Protein AF-A0A1F3XSH8-F1 (afdb_monomer)

Nearest PDB structures (foldseek):
  2hwj-assembly1_B  TM=8.727E-01  e=3.799E-05  Agrobacterium fabrum str. C58
  2hwj-assembly1_A  TM=8.699E-01  e=3.799E-05  Agrobacterium fabrum str. C58
  2hwj-assembly1_D  TM=8.704E-01  e=6.171E-05  Agrobacterium fabrum str. C58
  2hwj-assembly2_E  TM=8.698E-01  e=7.402E-05  Agrobacterium fabrum str. C58

pLDDT: mean 81.02, std 14.42, ra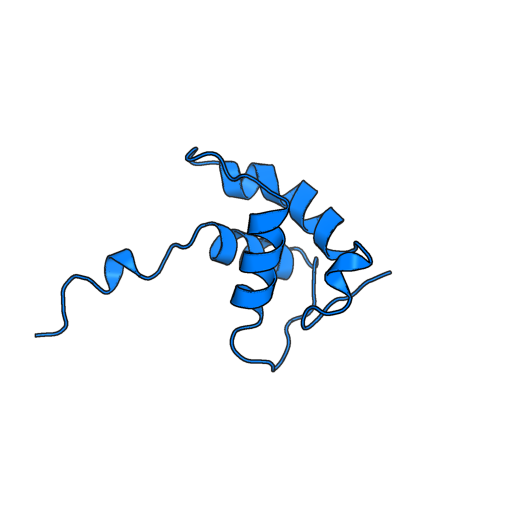nge [39.94, 92.5]

Secondary structure (DSSP, 8-state):
---TTSTTSS--HHHHHHHHHHHTTSS---SSTTHHHHHHHHHHHH----SSTTHHHHHHHHHHHHTTSGGGTTSTT----

Foldseek 3Di:
DPDPCPVVVPCPVLLVLLVVLCVVPLFDDDPDPPLSVVLSVQCVVVADQDPDPCSSVVCNVVSSVVLQDPVVVPGPRRPHD

Structure (mmCIF, N/CA/C/O backbone):
data_AF-A0A1F3XSH8-F1
#
_entry.id   AF-A0A1F3XSH8-F1
#
loop_
_atom_site.group_PDB
_atom_site.id
_atom_site.type_symbol
_atom_site.label_atom_id
_atom_site.label_alt_id
_atom_site.label_comp_id
_atom_site.label_asym_id
_atom_site.label_entity_id
_atom_site.label_seq_id
_atom_site.pdbx_PDB_ins_code
_atom_site.Cartn_x
_atom_site.Cartn_y
_atom_site.Cartn_z
_atom_site.occupancy
_atom_site.B_iso_or_equiv
_atom_site.auth_seq_id
_atom_site.auth_comp_id
_atom_site.auth_asym_id
_atom_site.auth_atom_id
_atom_site.pdbx_PDB_model_num
ATOM 1 N N . MET A 1 1 ? 19.194 -16.102 -26.386 1.00 39.94 1 MET A N 1
ATOM 2 C CA . MET A 1 1 ? 19.421 -14.729 -25.890 1.00 39.94 1 MET A CA 1
ATOM 3 C C . MET A 1 1 ? 18.189 -14.307 -25.106 1.00 39.94 1 MET A C 1
ATOM 5 O O . MET A 1 1 ? 17.135 -14.127 -25.697 1.00 39.94 1 MET A O 1
ATOM 9 N N . LEU A 1 2 ? 18.287 -14.266 -23.776 1.00 50.69 2 LEU A N 1
ATOM 10 C CA . LEU A 1 2 ? 17.258 -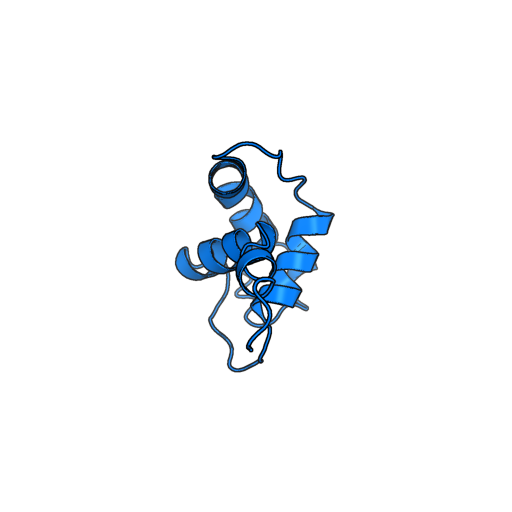13.654 -22.930 1.00 50.69 2 LEU A CA 1
ATOM 11 C C . LEU A 1 2 ? 17.411 -12.134 -23.070 1.00 50.69 2 LEU A C 1
ATOM 13 O O . LEU A 1 2 ? 18.544 -11.660 -23.000 1.00 50.69 2 LEU A O 1
ATOM 17 N N . PRO A 1 3 ? 16.340 -11.367 -23.316 1.00 48.53 3 PRO A N 1
ATOM 18 C CA . PRO A 1 3 ? 16.495 -9.957 -23.624 1.00 48.53 3 PRO A CA 1
ATOM 19 C C . PRO A 1 3 ? 17.046 -9.220 -22.400 1.00 48.53 3 PRO A C 1
ATOM 21 O O . PRO A 1 3 ? 16.529 -9.353 -21.289 1.00 48.53 3 PRO A O 1
ATOM 24 N N . GLU A 1 4 ? 18.045 -8.366 -22.622 1.00 47.88 4 GLU A N 1
ATOM 25 C CA . GLU A 1 4 ? 18.681 -7.470 -21.638 1.00 47.88 4 GLU A CA 1
ATOM 26 C C . GLU A 1 4 ? 17.711 -6.439 -21.011 1.00 47.88 4 GLU A C 1
ATOM 28 O O . GLU A 1 4 ? 18.106 -5.560 -20.250 1.00 47.88 4 GLU A O 1
ATOM 33 N N . LYS A 1 5 ? 16.406 -6.567 -21.282 1.00 46.09 5 LYS A N 1
ATOM 34 C CA . LYS A 1 5 ? 15.319 -5.725 -20.773 1.00 46.09 5 LYS A CA 1
ATOM 35 C C . LYS A 1 5 ? 14.572 -6.306 -19.568 1.00 46.09 5 LYS A C 1
ATOM 37 O O . LYS A 1 5 ? 13.628 -5.680 -19.101 1.00 46.09 5 LYS A O 1
ATOM 42 N N . ILE A 1 6 ? 14.982 -7.448 -19.006 1.00 49.50 6 ILE A N 1
ATOM 43 C CA . ILE A 1 6 ? 14.368 -7.943 -17.753 1.00 49.50 6 ILE A CA 1
ATOM 44 C C . ILE A 1 6 ? 14.789 -7.074 -16.548 1.00 49.50 6 ILE A C 1
ATOM 46 O O . ILE A 1 6 ? 14.017 -6.914 -15.605 1.00 49.50 6 ILE A O 1
ATOM 50 N N . LYS A 1 7 ? 15.960 -6.418 -16.600 1.00 44.28 7 LYS A N 1
ATOM 51 C CA . LYS A 1 7 ? 16.443 -5.534 -15.521 1.00 44.28 7 LYS A CA 1
ATOM 52 C C . LYS A 1 7 ? 15.671 -4.217 -15.377 1.00 44.28 7 LYS A C 1
ATOM 54 O O . LYS A 1 7 ? 15.672 -3.652 -14.293 1.00 44.28 7 LYS A O 1
ATOM 59 N N . MET A 1 8 ? 14.981 -3.748 -16.418 1.00 44.69 8 MET A N 1
ATOM 60 C CA . MET A 1 8 ? 14.115 -2.559 -16.327 1.00 44.69 8 MET A CA 1
ATOM 61 C C . MET A 1 8 ? 12.692 -2.888 -15.847 1.00 44.69 8 MET A C 1
ATOM 63 O O . MET A 1 8 ? 11.909 -1.978 -15.597 1.00 44.69 8 MET A O 1
ATOM 67 N N . LEU A 1 9 ? 12.348 -4.175 -15.708 1.00 47.16 9 LEU A N 1
ATOM 68 C CA . LEU A 1 9 ? 10.987 -4.624 -15.407 1.00 47.16 9 LEU A CA 1
ATOM 69 C C . LEU A 1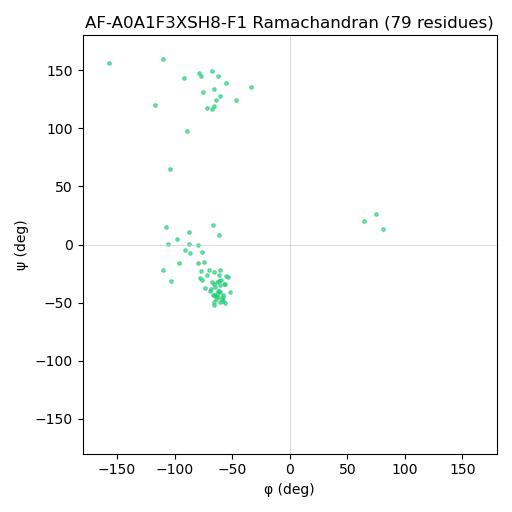 9 ? 10.693 -4.773 -13.899 1.00 47.16 9 LEU A C 1
ATOM 71 O O . LEU A 1 9 ? 9.561 -5.093 -13.547 1.00 47.16 9 LEU A O 1
ATOM 75 N N . GLN A 1 10 ? 11.672 -4.598 -12.998 1.00 52.50 10 GLN A N 1
ATOM 76 C CA . GLN A 1 10 ? 11.520 -5.073 -11.609 1.00 52.50 10 GLN A CA 1
ATOM 77 C C . GLN A 1 10 ? 11.377 -4.029 -10.494 1.00 52.50 10 GLN A C 1
ATOM 79 O O . GLN A 1 10 ? 10.756 -4.371 -9.490 1.00 52.50 10 GLN A O 1
ATOM 84 N N . ASP A 1 11 ? 11.809 -2.777 -10.646 1.00 61.47 11 ASP A N 1
ATOM 85 C CA . ASP A 1 11 ? 11.679 -1.781 -9.567 1.00 61.47 11 ASP A CA 1
ATOM 86 C C . ASP A 1 11 ? 10.545 -0.785 -9.835 1.00 61.47 11 ASP A C 1
ATOM 88 O O . ASP A 1 11 ? 10.760 0.414 -10.010 1.00 61.47 11 ASP A O 1
ATOM 92 N N . ASP A 1 12 ? 9.300 -1.273 -9.862 1.00 76.50 12 ASP A N 1
ATOM 93 C CA . ASP A 1 12 ? 8.175 -0.358 -9.665 1.00 76.50 12 ASP A CA 1
ATOM 94 C C . ASP A 1 12 ? 8.226 0.143 -8.205 1.00 76.50 12 ASP A C 1
ATOM 96 O O . ASP A 1 12 ? 8.100 -0.658 -7.269 1.00 76.50 12 ASP A O 1
ATOM 100 N N . PRO A 1 13 ? 8.426 1.452 -7.968 1.00 84.56 13 PRO A N 1
ATOM 101 C CA . PRO A 1 13 ? 8.671 1.969 -6.625 1.00 84.56 13 PRO A CA 1
ATOM 102 C C . PRO A 1 13 ? 7.448 1.805 -5.711 1.00 84.56 13 PRO A C 1
ATOM 104 O O . PRO A 1 13 ? 7.596 1.706 -4.492 1.00 84.56 13 PRO A O 1
ATOM 107 N N . TYR A 1 14 ? 6.241 1.703 -6.280 1.00 87.12 14 TYR A N 1
ATOM 108 C CA . TYR A 1 14 ? 5.021 1.416 -5.529 1.00 87.12 14 TYR A CA 1
ATOM 109 C C . TYR A 1 14 ? 4.917 -0.052 -5.131 1.00 87.12 14 TYR A C 1
ATOM 111 O O . TYR A 1 14 ? 4.362 -0.357 -4.076 1.00 87.12 14 TYR A O 1
ATOM 119 N N . ARG A 1 15 ? 5.474 -0.971 -5.923 1.00 87.25 15 ARG A N 1
ATOM 120 C CA . ARG A 1 15 ? 5.607 -2.378 -5.534 1.00 87.25 15 ARG A CA 1
ATOM 121 C C . ARG A 1 15 ? 6.567 -2.534 -4.356 1.00 87.25 15 ARG A C 1
ATOM 123 O O . ARG A 1 15 ? 6.230 -3.218 -3.391 1.00 87.25 15 ARG A O 1
ATOM 130 N N . SER A 1 16 ? 7.702 -1.837 -4.388 1.00 87.88 16 SER A N 1
ATOM 131 C CA . SER A 1 16 ? 8.644 -1.777 -3.263 1.00 87.88 16 SER A CA 1
ATOM 132 C C . SER A 1 16 ? 8.008 -1.143 -2.017 1.00 87.88 16 SER A C 1
ATOM 134 O O . SER A 1 16 ? 8.171 -1.662 -0.911 1.00 87.88 16 SER A O 1
ATOM 136 N N . LEU A 1 17 ? 7.197 -0.090 -2.187 1.00 90.12 17 LEU A N 1
ATOM 137 C CA . LEU A 1 17 ? 6.388 0.492 -1.110 1.00 90.12 17 LEU A CA 1
ATOM 138 C C . LEU A 1 17 ? 5.387 -0.521 -0.538 1.00 90.12 17 LEU A C 1
ATOM 140 O O . LEU A 1 17 ? 5.339 -0.717 0.672 1.00 90.12 17 LEU A O 1
ATOM 144 N N . ALA A 1 18 ? 4.626 -1.210 -1.390 1.00 90.56 18 ALA A N 1
ATOM 145 C CA . ALA A 1 18 ? 3.646 -2.203 -0.963 1.00 90.56 18 ALA A CA 1
ATOM 146 C C . ALA A 1 18 ? 4.301 -3.351 -0.189 1.00 90.56 18 ALA A C 1
ATOM 148 O O . ALA A 1 18 ? 3.768 -3.788 0.833 1.00 90.56 18 ALA A O 1
ATOM 149 N N . TRP A 1 19 ? 5.467 -3.819 -0.633 1.00 89.06 19 TRP A N 1
ATOM 150 C CA . TRP A 1 19 ? 6.233 -4.831 0.087 1.00 89.06 19 TRP A CA 1
ATOM 151 C C . TRP A 1 19 ? 6.700 -4.332 1.460 1.00 89.06 19 TRP A C 1
ATOM 153 O O . TRP A 1 19 ? 6.589 -5.063 2.447 1.00 89.06 19 TRP A O 1
ATOM 163 N N . LEU A 1 20 ? 7.174 -3.083 1.552 1.00 90.25 20 LEU A N 1
ATOM 164 C CA . LEU A 1 20 ? 7.572 -2.471 2.822 1.00 90.25 20 LEU A CA 1
ATOM 165 C C . LEU A 1 20 ? 6.391 -2.315 3.775 1.00 90.25 20 LEU A C 1
ATOM 167 O O . LEU A 1 20 ? 6.526 -2.666 4.944 1.00 90.25 20 LEU A O 1
ATOM 171 N N . VAL A 1 21 ? 5.235 -1.853 3.298 1.00 91.81 21 VAL A N 1
ATOM 172 C CA . VAL A 1 21 ? 4.016 -1.750 4.112 1.00 91.81 21 VAL A CA 1
ATOM 173 C C . VAL A 1 21 ? 3.643 -3.121 4.672 1.00 91.81 21 VAL A C 1
ATOM 175 O O . VAL A 1 21 ? 3.424 -3.248 5.872 1.00 91.81 21 VAL A O 1
ATOM 178 N N . ARG A 1 22 ? 3.682 -4.178 3.848 1.00 90.69 22 ARG A N 1
ATOM 179 C CA . ARG A 1 22 ? 3.470 -5.558 4.313 1.00 90.69 22 ARG A CA 1
ATOM 180 C C . ARG A 1 22 ? 4.467 -5.955 5.397 1.00 90.69 22 ARG A C 1
ATOM 182 O O . ARG A 1 22 ? 4.083 -6.505 6.423 1.00 90.69 22 ARG A O 1
ATOM 189 N N . LYS A 1 23 ? 5.757 -5.693 5.163 1.00 90.06 23 LYS A N 1
ATOM 190 C CA . LYS A 1 23 ? 6.841 -6.036 6.093 1.00 90.06 23 LYS A CA 1
ATOM 191 C C . LYS A 1 23 ? 6.710 -5.297 7.429 1.00 90.06 23 LYS A C 1
ATOM 193 O O . LYS A 1 23 ? 7.058 -5.866 8.454 1.00 90.06 23 LYS A O 1
ATOM 198 N N . ASN A 1 24 ? 6.178 -4.077 7.414 1.00 90.12 24 ASN A N 1
ATOM 199 C CA . ASN A 1 24 ? 5.886 -3.271 8.603 1.00 90.12 24 ASN A CA 1
ATOM 200 C C . ASN A 1 24 ? 4.490 -3.548 9.193 1.00 90.12 24 ASN A C 1
ATOM 202 O O . ASN A 1 24 ? 4.035 -2.815 10.065 1.00 90.12 24 ASN A O 1
ATOM 206 N N . GLY A 1 25 ? 3.797 -4.595 8.730 1.00 88.44 25 GLY A N 1
ATOM 207 C CA . GLY A 1 25 ? 2.518 -5.015 9.295 1.00 88.44 25 GLY A CA 1
ATOM 208 C C . GLY A 1 25 ? 1.331 -4.129 8.920 1.00 88.44 25 GLY A C 1
ATOM 209 O O . GLY A 1 25 ? 0.372 -4.084 9.676 1.00 88.44 25 GLY A O 1
ATOM 210 N N . GLY A 1 26 ? 1.372 -3.428 7.783 1.00 87.06 26 GLY A N 1
ATOM 211 C CA . GLY A 1 26 ? 0.236 -2.657 7.263 1.00 87.06 26 GLY A CA 1
ATOM 212 C C . GLY A 1 26 ? -0.850 -3.507 6.603 1.00 87.06 26 GLY A C 1
ATOM 213 O O . GLY A 1 26 ? -1.994 -3.082 6.533 1.00 87.06 26 GLY A O 1
ATOM 214 N N . TYR A 1 27 ? -0.514 -4.715 6.143 1.00 88.44 27 TYR A N 1
ATOM 215 C CA . TYR A 1 27 ? -1.481 -5.715 5.686 1.00 88.44 27 TYR A CA 1
ATOM 216 C C . TYR A 1 27 ? -0.881 -7.126 5.765 1.00 88.44 27 TYR A C 1
ATOM 218 O O . TYR A 1 27 ? 0.340 -7.312 5.767 1.00 88.44 27 TYR A O 1
ATOM 226 N N . LYS A 1 28 ? -1.738 -8.146 5.852 1.00 88.06 28 LYS A N 1
ATOM 227 C CA . LYS A 1 28 ? -1.349 -9.554 5.977 1.00 88.06 28 LYS A CA 1
ATOM 228 C C . LYS A 1 28 ? -0.887 -10.115 4.640 1.00 88.06 28 LYS A C 1
ATOM 230 O O . LYS A 1 28 ? -1.426 -9.815 3.576 1.00 88.06 28 LYS A O 1
ATOM 235 N N . LYS A 1 29 ? 0.094 -11.016 4.704 1.00 83.31 29 LYS A N 1
ATOM 236 C CA . LYS A 1 29 ? 0.439 -11.860 3.559 1.00 83.31 29 LYS A CA 1
ATOM 237 C C . LYS A 1 29 ? -0.789 -12.690 3.185 1.00 83.31 29 LYS A C 1
ATOM 239 O O . LYS A 1 29 ? -1.350 -13.374 4.034 1.00 83.31 29 LYS A O 1
ATOM 244 N N . THR A 1 30 ? -1.171 -12.647 1.914 1.00 79.94 30 THR A N 1
ATOM 245 C CA . THR A 1 30 ? -2.262 -13.469 1.383 1.00 79.94 30 THR A CA 1
ATOM 246 C C . THR A 1 30 ? -1.726 -14.542 0.452 1.00 79.94 30 THR A C 1
ATOM 248 O O . THR A 1 30 ? -0.625 -14.409 -0.085 1.00 79.94 30 THR A O 1
ATOM 251 N N . ALA A 1 31 ? -2.526 -15.585 0.242 1.00 79.75 31 ALA A N 1
ATOM 252 C CA . ALA A 1 31 ? -2.296 -16.564 -0.815 1.00 79.75 31 ALA A CA 1
ATOM 253 C C . ALA A 1 31 ? -2.679 -16.030 -2.210 1.00 79.75 31 ALA A C 1
ATOM 255 O O . ALA A 1 31 ? -2.428 -16.702 -3.205 1.00 79.75 31 ALA A O 1
ATOM 256 N N . ILE A 1 32 ? -3.278 -14.831 -2.297 1.00 78.62 32 ILE A N 1
ATOM 257 C CA . ILE A 1 32 ? -3.712 -14.247 -3.565 1.00 78.62 32 ILE A CA 1
ATOM 258 C C . ILE A 1 32 ? -2.464 -13.810 -4.343 1.00 78.62 32 ILE A C 1
ATOM 260 O O . ILE A 1 32 ? -1.726 -12.926 -3.883 1.00 78.62 32 ILE A O 1
ATOM 264 N N . PRO A 1 33 ? -2.216 -14.390 -5.529 1.00 76.75 33 PRO A N 1
ATOM 265 C CA . PRO A 1 33 ? -1.101 -13.976 -6.358 1.00 76.75 33 PRO A CA 1
ATOM 266 C C . PRO A 1 33 ? -1.292 -12.512 -6.772 1.00 76.75 33 PRO A C 1
ATOM 268 O O . PRO A 1 33 ? -2.409 -12.038 -6.974 1.00 76.75 33 PRO A O 1
ATOM 271 N N . PHE A 1 34 ? -0.187 -11.776 -6.879 1.00 73.12 34 PHE A N 1
ATOM 272 C CA . PHE A 1 34 ? -0.180 -10.359 -7.263 1.00 73.12 34 PHE A CA 1
ATOM 273 C C . PHE A 1 34 ? -0.870 -9.396 -6.276 1.00 73.12 34 PHE A C 1
ATOM 275 O O . PHE A 1 34 ? -1.192 -8.266 -6.647 1.00 73.12 34 PHE A O 1
ATOM 282 N N . ALA A 1 35 ? -1.047 -9.777 -5.004 1.00 83.25 35 ALA A N 1
ATOM 283 C CA . ALA A 1 35 ? -1.569 -8.874 -3.971 1.00 83.25 35 ALA A CA 1
ATOM 284 C C . ALA A 1 35 ? -0.801 -7.537 -3.907 1.00 83.25 35 ALA A C 1
ATOM 286 O O . ALA A 1 35 ? -1.410 -6.472 -3.847 1.00 83.25 35 ALA A O 1
ATOM 287 N N . GLU A 1 36 ? 0.527 -7.584 -4.030 1.00 82.62 36 GLU A N 1
ATOM 288 C CA . GLU A 1 36 ? 1.407 -6.407 -4.042 1.00 82.62 36 GLU A CA 1
ATOM 289 C C . GLU A 1 36 ? 1.086 -5.433 -5.186 1.00 82.62 36 GLU A C 1
ATOM 291 O O . GLU A 1 36 ? 1.240 -4.230 -5.014 1.00 82.62 36 GLU A O 1
ATOM 296 N N . PHE A 1 37 ? 0.591 -5.920 -6.331 1.00 86.44 37 PHE A N 1
ATOM 297 C CA . PHE A 1 37 ? 0.199 -5.064 -7.456 1.00 86.44 37 PHE A CA 1
ATOM 298 C C . PHE A 1 37 ? -1.102 -4.312 -7.174 1.00 86.44 37 PHE A C 1
ATOM 300 O O . PHE A 1 37 ? -1.233 -3.146 -7.551 1.00 86.44 37 PHE A O 1
ATOM 307 N N . LYS A 1 38 ? -2.060 -4.950 -6.488 1.00 89.56 38 LYS A N 1
ATOM 308 C CA . LYS A 1 38 ? -3.300 -4.283 -6.060 1.00 89.56 38 LYS A CA 1
ATOM 309 C C . LYS A 1 38 ? -2.987 -3.165 -5.064 1.0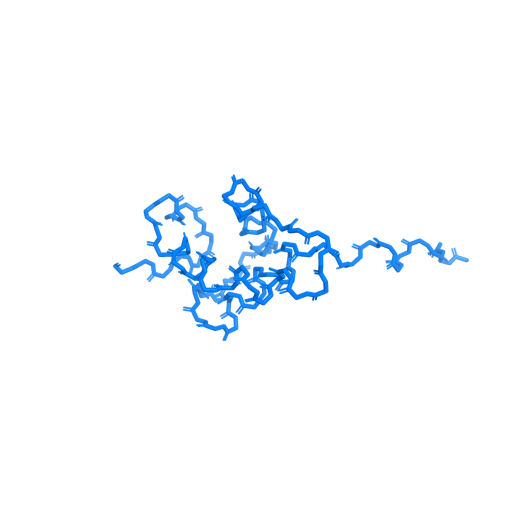0 89.56 38 LYS A C 1
ATOM 311 O O . LYS A 1 38 ? -3.433 -2.035 -5.260 1.00 89.56 38 LYS A O 1
ATOM 316 N N . TRP A 1 39 ? -2.148 -3.462 -4.072 1.00 91.38 39 TRP A N 1
ATOM 317 C CA . TRP A 1 39 ? -1.659 -2.488 -3.095 1.00 91.38 39 TRP A CA 1
ATOM 318 C C . TRP A 1 39 ? -0.845 -1.361 -3.746 1.00 91.38 39 TRP A C 1
ATOM 320 O O . TRP A 1 39 ? -1.113 -0.190 -3.496 1.00 91.38 39 TRP A O 1
ATOM 330 N N . ALA A 1 40 ? 0.077 -1.680 -4.656 1.00 90.56 40 ALA A N 1
ATOM 331 C CA . ALA A 1 40 ? 0.842 -0.683 -5.403 1.00 90.56 40 ALA A CA 1
ATOM 332 C C . ALA A 1 40 ? -0.068 0.271 -6.194 1.00 90.56 40 ALA A C 1
ATOM 334 O O . ALA A 1 40 ? 0.127 1.486 -6.158 1.00 90.56 40 ALA A O 1
ATOM 335 N N . ARG A 1 41 ? -1.107 -0.251 -6.866 1.00 90.12 41 ARG A N 1
ATOM 336 C CA . ARG A 1 41 ? -2.073 0.574 -7.610 1.00 90.12 41 ARG A CA 1
ATOM 337 C C . ARG A 1 41 ? -2.882 1.489 -6.693 1.00 90.12 41 ARG A C 1
ATOM 339 O O . ARG A 1 41 ? -3.187 2.611 -7.088 1.00 90.12 41 ARG A O 1
ATOM 346 N N . TYR A 1 42 ? -3.224 1.022 -5.496 1.00 91.31 42 TYR A N 1
ATOM 347 C CA . TYR A 1 42 ? -3.901 1.827 -4.484 1.00 91.31 42 TYR A CA 1
ATOM 348 C C . TYR A 1 42 ? -3.006 2.971 -3.991 1.00 91.31 42 TYR A C 1
ATOM 350 O O . TYR A 1 42 ? -3.376 4.140 -4.120 1.00 91.31 42 TYR A O 1
ATOM 358 N N . PHE A 1 43 ? -1.777 2.664 -3.565 1.00 91.25 43 PHE A N 1
ATOM 359 C CA . PHE A 1 43 ? -0.822 3.687 -3.137 1.00 91.25 43 PHE A CA 1
ATOM 360 C C . PHE A 1 43 ? -0.494 4.673 -4.251 1.00 91.25 43 PHE A C 1
ATOM 362 O O . PHE A 1 43 ? -0.375 5.858 -3.985 1.00 91.25 43 PHE A O 1
ATOM 369 N N . ARG A 1 44 ? -0.438 4.239 -5.512 1.00 90.19 44 ARG A N 1
ATOM 370 C CA . ARG A 1 44 ? -0.214 5.134 -6.655 1.00 90.19 44 ARG A CA 1
ATOM 371 C C . ARG A 1 44 ? -1.290 6.201 -6.831 1.00 90.19 44 ARG A C 1
ATOM 373 O O . ARG A 1 44 ? -0.980 7.287 -7.310 1.00 90.19 44 ARG A O 1
ATOM 380 N N . LYS A 1 45 ? -2.538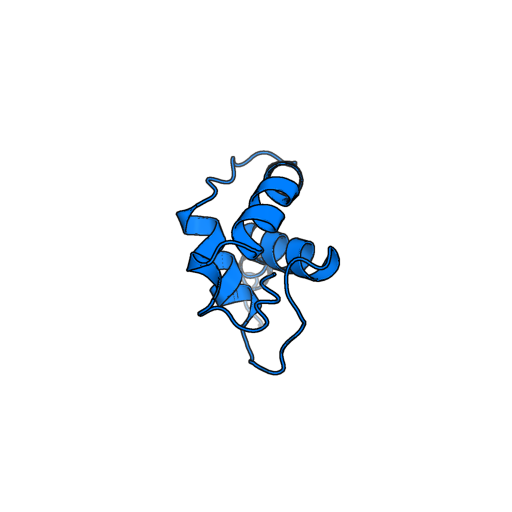 5.910 -6.461 1.00 90.44 45 LYS A N 1
ATOM 381 C CA . LYS A 1 45 ? -3.639 6.882 -6.541 1.00 90.44 45 LYS A CA 1
ATOM 382 C C . LYS A 1 45 ? -3.614 7.904 -5.403 1.00 90.44 45 LYS A C 1
ATOM 384 O O . LYS A 1 45 ? -4.098 9.012 -5.595 1.00 90.44 45 LYS A O 1
ATOM 389 N N . LYS A 1 46 ? -3.075 7.531 -4.241 1.00 90.00 46 LYS A N 1
ATOM 390 C CA . LYS A 1 46 ? -3.108 8.343 -3.011 1.00 90.00 46 LYS A CA 1
ATOM 391 C C . LYS A 1 46 ? -1.776 9.035 -2.709 1.00 90.00 46 LYS A C 1
ATOM 393 O O . LYS A 1 46 ? -1.750 10.125 -2.156 1.00 90.00 46 LYS A O 1
ATOM 398 N N . ILE A 1 47 ? -0.666 8.414 -3.098 1.00 90.00 47 ILE A N 1
ATOM 399 C CA . ILE A 1 47 ? 0.701 8.846 -2.819 1.00 90.00 47 ILE A CA 1
ATOM 400 C C . ILE A 1 47 ? 1.401 9.154 -4.137 1.00 90.00 47 ILE A C 1
ATOM 402 O O . ILE A 1 47 ? 1.627 8.286 -4.986 1.00 90.00 47 ILE A O 1
ATOM 406 N N . LYS A 1 48 ? 1.838 10.401 -4.283 1.00 87.94 48 LYS A N 1
ATOM 407 C CA . LYS A 1 48 ? 2.723 10.802 -5.372 1.00 87.94 48 LYS A CA 1
ATOM 408 C C . LYS A 1 48 ? 4.168 10.613 -4.918 1.00 87.94 48 LYS A C 1
ATOM 410 O O . LYS A 1 48 ? 4.717 11.461 -4.220 1.00 87.94 48 LYS A O 1
ATOM 415 N N . LEU A 1 49 ? 4.781 9.490 -5.296 1.00 84.06 49 LEU A N 1
ATOM 416 C CA . LEU A 1 49 ? 6.202 9.280 -5.040 1.00 84.06 49 LEU A CA 1
ATOM 417 C C . LEU A 1 49 ? 6.989 10.304 -5.858 1.00 84.06 49 LEU A C 1
ATOM 419 O O . LEU A 1 49 ? 6.892 10.352 -7.084 1.00 84.06 49 LEU A O 1
ATOM 423 N N . SER A 1 50 ? 7.753 11.149 -5.173 1.00 75.56 50 SER A N 1
ATOM 424 C CA . SER A 1 50 ? 8.754 11.967 -5.852 1.00 75.56 50 SER A CA 1
ATOM 425 C C . SER A 1 50 ? 9.857 11.046 -6.388 1.00 75.56 50 SER A C 1
ATOM 427 O O . SER A 1 50 ? 10.148 10.019 -5.784 1.00 75.56 50 SER A O 1
ATOM 429 N N . GLY A 1 51 ? 10.512 11.385 -7.500 1.00 73.88 51 GLY A N 1
ATOM 430 C CA . GLY A 1 51 ? 11.640 10.598 -8.035 1.00 73.88 51 GLY A CA 1
ATOM 431 C C . GLY A 1 51 ? 12.897 10.597 -7.146 1.00 73.88 51 GLY A C 1
ATOM 432 O O . GLY A 1 51 ? 13.993 10.315 -7.619 1.00 73.88 51 GLY A O 1
ATOM 433 N N . LYS A 1 52 ? 12.772 10.977 -5.869 1.00 78.31 52 LYS A N 1
ATOM 434 C CA . LYS A 1 52 ? 13.864 11.064 -4.903 1.00 78.31 52 LYS A CA 1
ATOM 435 C C . LYS A 1 52 ? 14.206 9.677 -4.367 1.00 78.31 52 LYS A C 1
ATOM 437 O O . LYS A 1 52 ? 13.331 8.848 -4.128 1.00 78.31 52 LYS A O 1
ATOM 442 N N . LYS A 1 53 ? 15.486 9.479 -4.049 1.00 71.75 53 LYS A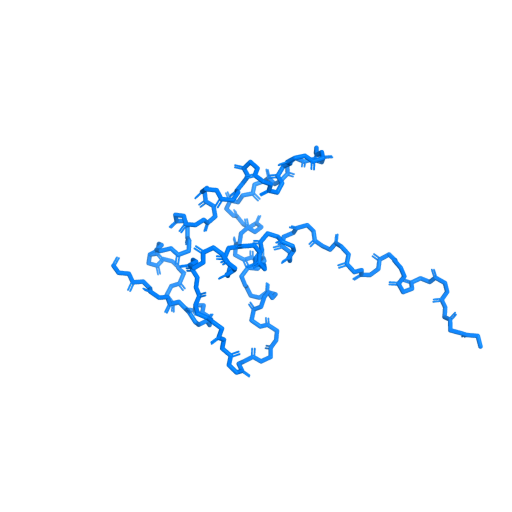 N 1
ATOM 443 C CA . LYS A 1 53 ? 16.037 8.221 -3.516 1.00 71.75 53 LYS A CA 1
ATOM 444 C C . LYS A 1 53 ? 15.338 7.717 -2.239 1.00 71.75 53 LYS A C 1
ATOM 446 O O . LYS A 1 53 ? 15.327 6.516 -1.988 1.00 71.75 53 LYS A O 1
ATOM 451 N N . HIS A 1 54 ? 14.749 8.615 -1.447 1.00 80.31 54 HIS A N 1
ATOM 452 C CA . HIS A 1 54 ? 14.076 8.285 -0.184 1.00 80.31 54 HIS A CA 1
ATOM 453 C C . HIS A 1 54 ? 12.548 8.342 -0.241 1.00 80.31 54 HIS A C 1
ATOM 455 O O . HIS A 1 54 ? 11.909 7.969 0.736 1.00 80.31 54 HIS A O 1
ATOM 461 N N . ALA A 1 55 ? 11.954 8.658 -1.397 1.00 85.00 55 ALA A N 1
ATOM 462 C CA . ALA A 1 55 ? 10.513 8.876 -1.507 1.00 85.00 55 ALA A CA 1
ATOM 463 C C . ALA A 1 55 ? 9.666 7.685 -1.037 1.00 85.00 55 ALA A C 1
ATOM 465 O O . ALA A 1 55 ? 8.598 7.881 -0.473 1.00 85.00 55 ALA A O 1
ATOM 466 N N . ILE A 1 56 ? 10.146 6.451 -1.233 1.00 86.12 56 ILE A N 1
ATOM 467 C CA . ILE A 1 56 ? 9.467 5.238 -0.755 1.00 86.12 56 ILE A CA 1
ATOM 468 C C . ILE A 1 56 ? 9.466 5.177 0.779 1.00 86.12 56 ILE A C 1
ATOM 470 O O . ILE A 1 56 ? 8.454 4.833 1.381 1.00 86.12 56 ILE A O 1
ATOM 474 N N . LYS A 1 57 ? 10.597 5.500 1.419 1.00 86.38 57 LYS A N 1
ATOM 475 C CA . LYS A 1 57 ? 10.706 5.510 2.885 1.00 86.38 57 LYS A CA 1
ATOM 476 C C . LYS A 1 57 ? 9.885 6.648 3.482 1.00 86.38 57 LYS A C 1
ATOM 478 O O . LYS A 1 57 ? 9.196 6.423 4.467 1.00 86.38 57 LYS A O 1
ATOM 483 N N . ASP A 1 58 ? 9.906 7.812 2.843 1.00 89.06 58 ASP A N 1
ATOM 484 C CA . ASP A 1 58 ? 9.126 8.980 3.259 1.00 89.06 58 ASP A CA 1
ATOM 485 C C . ASP A 1 58 ? 7.615 8.722 3.123 1.00 89.06 58 ASP A C 1
ATOM 487 O O . ASP A 1 58 ? 6.820 9.165 3.945 1.00 89.06 58 ASP A O 1
ATOM 491 N N . ALA A 1 59 ? 7.214 7.948 2.109 1.00 90.81 59 ALA A N 1
ATOM 492 C CA . ALA A 1 59 ? 5.831 7.544 1.881 1.00 90.81 59 ALA A CA 1
ATOM 493 C C . ALA A 1 59 ? 5.357 6.379 2.760 1.00 90.81 59 ALA A C 1
ATOM 495 O O . ALA A 1 59 ? 4.155 6.137 2.833 1.00 90.81 59 ALA A O 1
ATOM 496 N N . LEU A 1 60 ? 6.264 5.634 3.397 1.00 90.94 60 LEU A N 1
ATOM 497 C CA . LEU A 1 60 ? 5.926 4.468 4.214 1.00 90.94 60 LEU A CA 1
ATOM 498 C C . LEU A 1 60 ? 4.929 4.771 5.347 1.00 90.94 60 LEU A C 1
ATOM 500 O O . LEU A 1 60 ? 3.945 4.035 5.431 1.00 90.94 60 LEU A O 1
ATOM 504 N N . PRO A 1 61 ? 5.123 5.795 6.206 1.00 91.81 61 PRO A N 1
ATOM 505 C CA . PRO A 1 61 ? 4.160 6.104 7.265 1.00 91.81 61 PRO A CA 1
ATOM 506 C C . PRO A 1 61 ? 2.768 6.412 6.702 1.00 91.81 61 PRO A C 1
ATOM 508 O O . PRO A 1 61 ? 1.796 5.792 7.124 1.00 91.81 61 PRO A O 1
ATOM 511 N N . LEU A 1 62 ? 2.686 7.251 5.665 1.00 91.94 62 LEU A N 1
ATOM 512 C CA . LEU A 1 62 ? 1.424 7.570 4.993 1.00 91.94 62 LEU A CA 1
ATOM 513 C C . LEU A 1 62 ? 0.771 6.324 4.370 1.00 91.94 62 LEU A C 1
ATOM 515 O O . LEU A 1 62 ? -0.439 6.134 4.439 1.00 91.94 62 LEU A O 1
ATOM 519 N N . ALA A 1 63 ? 1.568 5.440 3.770 1.00 92.50 63 ALA A N 1
ATOM 520 C CA . ALA A 1 63 ? 1.075 4.198 3.186 1.00 92.50 63 ALA A CA 1
ATOM 521 C C . ALA A 1 63 ? 0.560 3.212 4.247 1.00 92.50 63 ALA A C 1
ATOM 523 O O . ALA A 1 63 ? -0.383 2.472 3.978 1.00 92.50 63 ALA A O 1
ATOM 524 N N . LEU A 1 64 ? 1.148 3.198 5.448 1.00 91.81 64 LEU A N 1
ATOM 525 C CA . LEU A 1 64 ? 0.664 2.397 6.576 1.00 91.81 64 LEU A CA 1
ATOM 526 C C . LEU A 1 64 ? -0.683 2.906 7.099 1.00 91.81 64 LEU A C 1
ATOM 528 O O . LEU A 1 64 ? -1.536 2.090 7.440 1.00 91.81 64 LEU A O 1
ATOM 532 N N . GLU A 1 65 ? -0.887 4.223 7.136 1.00 91.44 65 GLU A N 1
ATOM 533 C CA . GLU A 1 65 ? -2.180 4.822 7.488 1.00 91.44 65 GLU A CA 1
ATOM 534 C C . GLU A 1 65 ? -3.241 4.500 6.434 1.00 91.44 65 GLU A C 1
ATOM 536 O O . GLU A 1 65 ? -4.285 3.939 6.757 1.00 91.44 65 GLU A O 1
ATOM 541 N N . LEU A 1 66 ? -2.925 4.720 5.155 1.00 91.38 66 LEU A N 1
ATOM 542 C CA . LEU A 1 66 ? -3.816 4.398 4.038 1.00 91.38 66 LEU A CA 1
ATOM 543 C C . LEU A 1 66 ? -4.155 2.906 3.944 1.00 91.38 66 LEU A C 1
ATOM 545 O O . LEU A 1 66 ? -5.194 2.555 3.392 1.00 91.38 66 LEU A O 1
ATOM 549 N N . ALA A 1 67 ? -3.288 2.023 4.444 1.00 90.75 67 ALA A N 1
ATOM 550 C CA . ALA A 1 67 ? -3.555 0.589 4.488 1.00 90.75 67 ALA A CA 1
ATOM 551 C C . ALA A 1 67 ? -4.568 0.178 5.562 1.00 90.75 67 ALA A C 1
ATOM 553 O O . ALA A 1 67 ? -5.088 -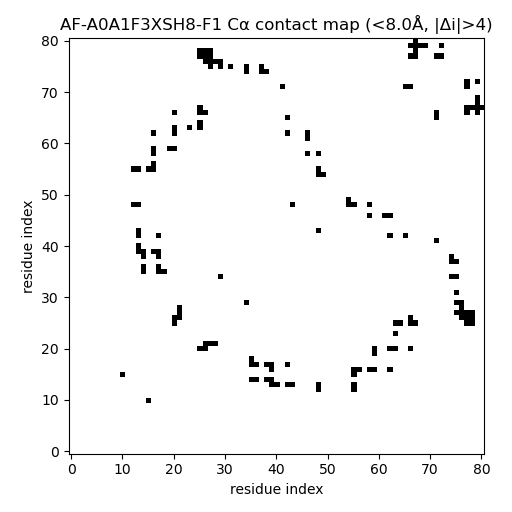0.935 5.500 1.00 90.75 67 ALA A O 1
ATOM 554 N N . ARG A 1 68 ? -4.853 1.063 6.523 1.00 88.94 68 ARG A N 1
ATOM 555 C CA . ARG A 1 68 ? -5.913 0.894 7.524 1.00 88.94 68 ARG A CA 1
ATOM 556 C C . ARG A 1 68 ? -7.211 1.593 7.128 1.00 88.94 68 ARG A C 1
ATOM 558 O O . ARG A 1 68 ? -8.249 1.260 7.683 1.00 88.94 68 ARG A O 1
ATOM 565 N N . ASP A 1 69 ? -7.159 2.498 6.157 1.00 89.62 69 ASP A N 1
ATOM 566 C CA . ASP A 1 69 ? -8.319 3.221 5.636 1.00 89.62 69 ASP A CA 1
ATOM 567 C C . ASP A 1 69 ? -9.423 2.254 5.150 1.00 89.62 69 ASP A C 1
ATOM 569 O O . ASP A 1 69 ? -9.092 1.241 4.520 1.00 89.62 69 ASP A O 1
ATOM 573 N N . PRO A 1 70 ? -10.715 2.524 5.414 1.00 86.88 70 PRO A N 1
ATOM 574 C CA . PRO A 1 70 ? -11.823 1.742 4.861 1.00 86.88 70 PRO A CA 1
ATOM 575 C C . PRO A 1 70 ? -11.784 1.623 3.330 1.00 86.88 70 PRO A C 1
ATOM 577 O O . PRO A 1 70 ? -12.186 0.593 2.798 1.00 86.88 70 PRO A O 1
ATOM 580 N N . GLU A 1 71 ? -11.212 2.582 2.592 1.00 86.69 71 GLU A N 1
ATOM 581 C CA . GLU A 1 71 ? -11.039 2.448 1.136 1.00 86.69 71 GLU A CA 1
ATOM 582 C C . GLU A 1 71 ? -10.159 1.244 0.730 1.00 86.69 71 GLU A C 1
ATOM 584 O O . GLU A 1 71 ? -10.249 0.750 -0.401 1.00 86.69 71 GLU A O 1
ATOM 589 N N . ALA A 1 72 ? -9.313 0.749 1.642 1.00 89.12 72 ALA A N 1
ATOM 590 C CA . ALA A 1 72 ? -8.470 -0.425 1.448 1.00 89.12 72 A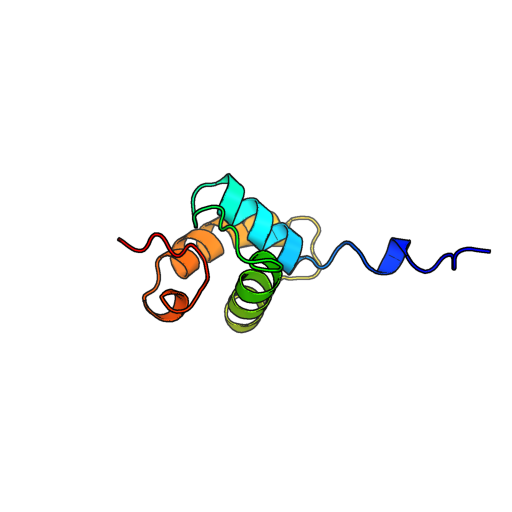LA A CA 1
ATOM 591 C C . ALA A 1 72 ? -9.160 -1.754 1.816 1.00 89.12 72 ALA A C 1
ATOM 593 O O . ALA A 1 72 ? -8.543 -2.804 1.632 1.00 89.12 72 ALA A O 1
ATOM 594 N N . GLU A 1 73 ? -10.427 -1.754 2.255 1.00 88.25 73 GLU A N 1
ATOM 595 C CA . GLU A 1 73 ? -11.163 -2.969 2.658 1.00 88.25 73 GLU A CA 1
ATOM 596 C C . GLU A 1 73 ? -11.215 -4.038 1.557 1.00 88.25 73 GLU A C 1
ATOM 598 O O . GLU A 1 73 ? -11.127 -5.239 1.808 1.00 88.25 73 GLU A O 1
ATOM 603 N N . ASN A 1 74 ? -11.278 -3.584 0.304 1.00 88.00 74 ASN A N 1
ATOM 604 C CA . ASN A 1 74 ? -11.359 -4.430 -0.881 1.00 88.00 74 ASN A CA 1
ATOM 605 C C . ASN A 1 74 ? -9.992 -5.007 -1.297 1.00 88.00 74 ASN A C 1
ATOM 607 O O . ASN A 1 74 ? -9.882 -5.719 -2.305 1.00 88.00 74 ASN A O 1
ATOM 611 N N . LEU A 1 75 ? -8.917 -4.677 -0.571 1.00 89.94 75 LEU A N 1
ATOM 612 C CA . LEU A 1 75 ? -7.567 -5.123 -0.879 1.00 89.94 75 LEU A CA 1
ATOM 613 C C . LEU A 1 75 ? -7.218 -6.432 -0.160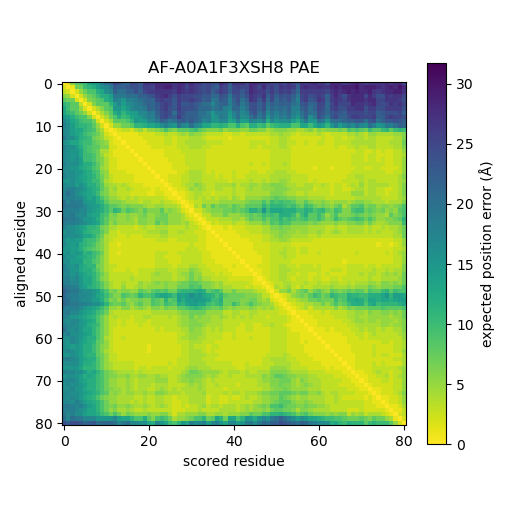 1.00 89.94 75 LEU A C 1
ATOM 615 O O . LEU A 1 75 ? -7.578 -6.672 0.992 1.00 89.94 75 LEU A O 1
ATOM 619 N N . PRO A 1 76 ? -6.458 -7.310 -0.835 1.00 88.88 76 PRO A N 1
ATOM 620 C CA . PRO A 1 76 ? -6.115 -8.611 -0.292 1.00 88.88 76 PRO A CA 1
ATOM 621 C C . PRO A 1 76 ? -5.248 -8.466 0.958 1.00 88.88 76 PRO A C 1
ATOM 623 O O . PRO A 1 76 ? -4.150 -7.907 0.909 1.00 88.88 76 PRO A O 1
ATOM 626 N N . GLY A 1 77 ? -5.712 -9.058 2.056 1.00 87.44 77 GLY A N 1
ATOM 627 C CA . GLY A 1 77 ? -4.966 -9.090 3.309 1.00 87.44 77 GLY A CA 1
ATOM 628 C C . GLY A 1 77 ? -5.107 -7.808 4.104 1.00 87.44 77 GLY A C 1
ATOM 629 O O . GLY A 1 77 ? -4.340 -7.625 5.043 1.00 87.44 77 GLY A O 1
ATOM 630 N N . TYR A 1 78 ? -6.063 -6.949 3.745 1.00 89.69 78 TYR A N 1
ATOM 631 C CA . TYR A 1 78 ? -6.496 -5.851 4.590 1.00 89.69 78 TYR A CA 1
ATOM 632 C C . TYR A 1 78 ? -6.711 -6.355 6.020 1.00 89.69 78 TYR A C 1
ATOM 634 O O . TYR A 1 78 ? -7.388 -7.354 6.264 1.00 89.69 78 TYR A O 1
ATOM 642 N N . ILE A 1 79 ? -6.026 -5.706 6.954 1.00 83.38 79 ILE A N 1
ATOM 643 C CA . ILE A 1 79 ? -6.047 -6.042 8.381 1.00 83.38 79 ILE A CA 1
ATOM 644 C C . ILE A 1 79 ? -6.834 -5.020 9.181 1.00 83.38 79 ILE A C 1
ATOM 646 O O . ILE A 1 79 ? -6.627 -4.971 10.390 1.00 83.38 79 ILE A O 1
ATOM 650 N N . GLY A 1 80 ? -7.623 -4.184 8.496 1.00 69.31 80 GLY A N 1
ATOM 651 C CA . GLY A 1 80 ? -8.304 -3.029 9.059 1.00 69.31 80 GLY A CA 1
ATOM 652 C C . GLY A 1 80 ? -8.734 -3.236 10.493 1.00 69.31 80 GLY A C 1
ATOM 653 O O . GLY A 1 80 ? -9.235 -4.301 10.866 1.00 69.31 80 GLY A O 1
ATOM 654 N N . LYS A 1 81 ? -8.485 -2.210 11.290 1.00 55.50 81 LYS A N 1
ATOM 655 C CA . LYS A 1 81 ? -8.961 -2.146 12.652 1.00 55.50 81 LYS A CA 1
ATOM 656 C C . LYS A 1 81 ? -9.736 -0.861 12.819 1.00 55.50 81 LYS A C 1
ATOM 658 O O . LYS A 1 81 ? -9.181 0.175 12.392 1.00 55.50 81 LYS A O 1
#

Solvent-accessible surface area (backbone atoms only — not comparable to full-atom values): 4814 Å² total; per-residue (Å²): 134,82,69,90,61,62,78,78,70,69,80,53,63,43,42,56,36,32,50,48,30,38,74,72,66,28,29,47,92,58,93,58,81,66,42,46,56,56,44,14,56,52,46,57,77,77,46,84,72,54,99,51,99,53,28,51,68,71,42,40,64,60,48,34,53,53,32,43,36,75,90,30,62,87,42,78,33,48,60,60,122

Sequence (81 aa):
MLPEKIKMLQDDPYRSLAWLVRKNGGYKKTAIPFAEFKWARYFRKKIKLSGKKHAIKDALPLALELARDPEAENLPGYIGK

Radius of gyration: 13.36 Å; Cα contacts (8 Å, |Δi|>4): 85; chains: 1; bounding box: 31×28×38 Å

Mean predicted aligned error: 7.17 Å